Protein AF-A0A7J5Z3W9-F1 (afdb_monomer_lite)

Organism: Dissostichus mawsoni (NCBI:txid36200)

InterPro domains:
  IPR036691 Endonuclease/exonuclease/phosphatase superfamily [G3DSA:3.60.10.10] (17-95)
  IPR036691 Endonuclease/exonuclease/phosphatase superfamily [SSF56219] (17-79)

Radius of gyration: 14.79 Å; chains: 1; bounding box: 31×42×40 Å

Foldseek 3Di:
DDDDDDLQSQLPDDDAFEAEEECLACLVCLVVVLVSCVSNVHQKYKYWNNLDAPPDDVVSNDHPQWDWDKDWDDDDDDPPNSDDTIIIMTGGPPPDDDDD

pLDDT: mean 75.98, std 14.86, range [39.53, 89.81]

Secondary structure (DSSP, 8-state):
---PPPHHHHHT-SS--EEEEE-SSSGGGHHHHHHHHHHH--SEEEEE-----TT--TTTT--TTEEEEEE---S---TTT----PEEEEEETTSS----

Structure (mmCIF, N/CA/C/O backbone):
data_AF-A0A7J5Z3W9-F1
#
_entry.id   AF-A0A7J5Z3W9-F1
#
loop_
_atom_site.group_PDB
_atom_site.id
_atom_site.type_symbol
_atom_site.label_atom_id
_atom_site.label_alt_id
_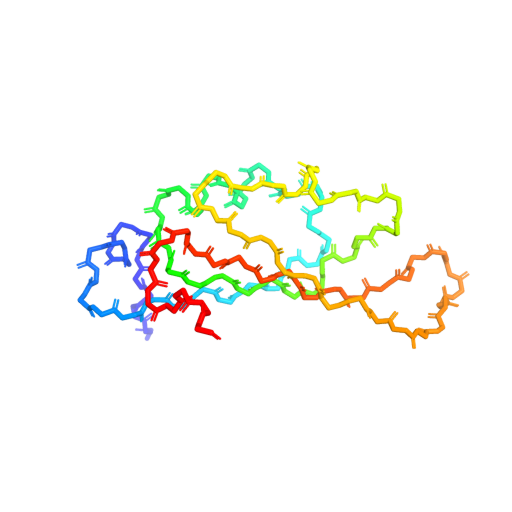atom_site.label_comp_id
_atom_site.label_asym_id
_atom_site.label_entity_id
_atom_site.label_seq_id
_atom_site.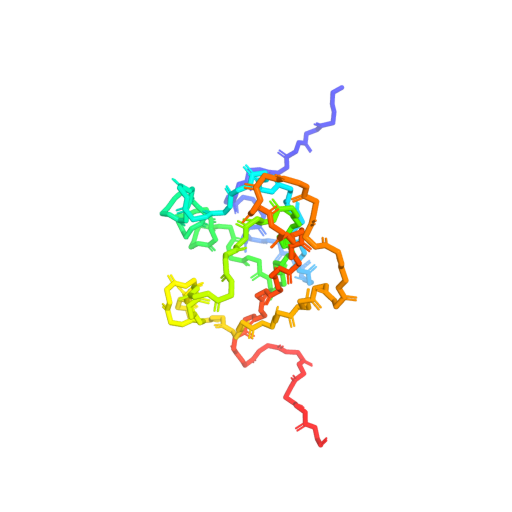pdbx_PDB_ins_code
_atom_site.Cartn_x
_atom_site.Cartn_y
_atom_site.Cartn_z
_atom_site.occupancy
_atom_site.B_iso_or_equiv
_atom_site.auth_seq_id
_atom_site.auth_comp_id
_atom_site.auth_asym_id
_atom_site.auth_atom_id
_atom_site.pdbx_PDB_model_num
ATOM 1 N N . MET A 1 1 ? -12.282 25.669 5.675 1.00 43.56 1 MET A N 1
ATOM 2 C CA . MET A 1 1 ? -11.306 24.562 5.759 1.00 43.56 1 MET A CA 1
ATOM 3 C C . MET A 1 1 ? -12.091 23.338 6.193 1.00 43.56 1 MET A C 1
ATOM 5 O O . MET A 1 1 ? -12.701 23.397 7.251 1.00 43.56 1 MET A O 1
ATOM 9 N N . HIS A 1 2 ? -12.201 22.304 5.362 1.00 61.59 2 HIS A N 1
ATOM 10 C CA . HIS A 1 2 ? -12.876 21.071 5.776 1.00 61.59 2 HIS A CA 1
ATOM 11 C C . HIS A 1 2 ? -11.914 20.274 6.663 1.00 61.59 2 HIS A C 1
ATOM 13 O O . HIS A 1 2 ? -10.769 20.062 6.265 1.00 61.59 2 HIS A O 1
ATOM 19 N N . HIS A 1 3 ? -12.352 19.891 7.866 1.00 78.75 3 HIS A N 1
ATOM 20 C CA . HIS A 1 3 ? -11.591 18.997 8.744 1.00 78.75 3 HIS A CA 1
ATOM 21 C C . HIS A 1 3 ? -11.473 17.641 8.056 1.00 78.75 3 HIS A C 1
ATOM 23 O O . HIS A 1 3 ? -12.483 16.978 7.819 1.00 78.75 3 HIS A O 1
ATOM 29 N N . LEU A 1 4 ? -10.254 17.263 7.683 1.00 73.38 4 LEU A N 1
ATOM 30 C CA . LEU A 1 4 ? -9.979 15.914 7.213 1.00 73.38 4 LEU A CA 1
ATOM 31 C C . LEU A 1 4 ? -9.733 15.039 8.443 1.00 73.38 4 LEU A C 1
ATOM 33 O O . LEU A 1 4 ? -8.919 15.424 9.285 1.00 73.38 4 LEU A O 1
ATOM 37 N N . PRO A 1 5 ? -10.404 13.881 8.555 1.00 79.56 5 PRO A N 1
ATOM 38 C CA . PRO A 1 5 ? -10.187 12.991 9.680 1.00 79.56 5 PRO A CA 1
ATOM 39 C C . PRO A 1 5 ? -8.732 12.526 9.690 1.00 79.56 5 PRO A C 1
ATOM 41 O O . PRO A 1 5 ? -8.175 12.116 8.667 1.00 79.56 5 PRO A O 1
ATOM 44 N N . THR A 1 6 ? -8.116 12.572 10.864 1.00 85.69 6 THR A N 1
ATOM 45 C CA . THR A 1 6 ? -6.827 11.931 11.108 1.00 85.69 6 THR A CA 1
ATOM 46 C C . THR A 1 6 ? -6.951 10.413 10.921 1.00 85.69 6 THR A C 1
ATOM 48 O O . THR A 1 6 ? -8.049 9.857 11.020 1.00 85.69 6 THR A O 1
ATOM 51 N N . PRO A 1 7 ? -5.839 9.690 10.703 1.00 83.00 7 PRO A N 1
ATOM 52 C CA . PRO A 1 7 ? -5.864 8.230 10.599 1.00 83.00 7 PRO A CA 1
ATOM 53 C C . PRO A 1 7 ? -6.560 7.531 11.779 1.00 83.00 7 PRO A C 1
ATOM 55 O O . PRO A 1 7 ? -7.273 6.550 11.582 1.00 83.00 7 PRO A O 1
ATOM 58 N N . ASN A 1 8 ? -6.404 8.056 12.997 1.00 83.31 8 ASN A N 1
ATOM 59 C CA . ASN A 1 8 ? -7.061 7.513 14.186 1.00 83.31 8 ASN A CA 1
ATOM 60 C C . ASN A 1 8 ? -8.571 7.776 14.200 1.00 83.31 8 ASN A C 1
ATOM 62 O O . ASN A 1 8 ? -9.344 6.884 14.533 1.00 83.31 8 ASN A O 1
ATOM 66 N N . GLU A 1 9 ? -9.010 8.975 13.818 1.00 84.62 9 GLU A N 1
ATOM 67 C CA . GLU A 1 9 ? -10.444 9.266 13.691 1.00 84.62 9 GLU A CA 1
ATOM 68 C C . GLU A 1 9 ? -11.078 8.406 12.592 1.00 84.62 9 GLU A C 1
ATOM 70 O O . GLU A 1 9 ? -12.192 7.908 12.749 1.00 84.62 9 GLU A O 1
ATOM 75 N N . PHE A 1 10 ? -10.343 8.166 11.503 1.00 85.19 10 PHE A N 1
ATOM 76 C CA . PHE A 1 10 ? -10.791 7.307 10.416 1.00 85.19 10 PHE A CA 1
ATOM 77 C C . PHE A 1 10 ? -10.901 5.836 10.840 1.00 85.19 10 PHE A C 1
ATOM 79 O O . PHE A 1 10 ? -11.821 5.151 10.396 1.00 85.19 10 PHE A O 1
ATOM 86 N N . SER A 1 11 ? -10.014 5.330 11.700 1.00 84.88 11 SER A N 1
ATOM 87 C CA . SER A 1 11 ? -10.064 3.929 12.144 1.00 84.88 11 SER A CA 1
ATOM 88 C C . SER A 1 11 ? -11.223 3.634 13.102 1.00 84.88 11 SER A C 1
ATOM 90 O O . SER A 1 11 ? -11.727 2.514 13.112 1.00 84.88 11 SER A O 1
ATOM 92 N N . CYS A 1 12 ? -11.696 4.640 13.844 1.00 82.81 12 CYS A N 1
ATOM 93 C CA . CYS A 1 12 ? -12.849 4.543 14.747 1.00 82.81 12 CYS A CA 1
ATOM 94 C C . CYS A 1 12 ? -14.206 4.811 14.068 1.00 82.81 12 CYS A C 1
ATOM 96 O O . CYS A 1 12 ? -15.236 4.852 14.747 1.00 82.81 12 CYS A O 1
ATOM 98 N N . ARG A 1 13 ? -14.227 5.028 12.747 1.00 85.56 13 ARG A N 1
ATOM 99 C CA . ARG A 1 13 ? -15.458 5.293 11.989 1.00 85.56 13 ARG A CA 1
ATOM 100 C C . ARG A 1 13 ? -16.483 4.162 12.153 1.00 85.56 13 ARG A C 1
ATOM 102 O O . ARG A 1 13 ? -16.128 2.994 12.298 1.00 85.56 13 ARG A O 1
ATOM 109 N N . GLN A 1 14 ? -17.762 4.504 12.031 1.00 83.44 14 GLN A N 1
ATOM 110 C CA . GLN A 1 14 ? -18.838 3.526 11.875 1.00 83.44 14 GLN A CA 1
ATOM 111 C C . GLN A 1 14 ? -19.103 3.310 10.379 1.00 83.44 14 GLN A C 1
ATOM 113 O O . GLN A 1 14 ? -19.352 4.272 9.654 1.00 83.44 14 GLN A O 1
ATOM 118 N N . GLY A 1 15 ? -19.047 2.058 9.918 1.00 85.12 15 GLY A N 1
ATOM 119 C CA . GLY A 1 15 ? -19.324 1.685 8.526 1.00 85.12 15 GLY A CA 1
ATOM 120 C C . GLY A 1 15 ? -18.088 1.508 7.635 1.00 85.12 15 GLY A C 1
ATOM 121 O O . GLY A 1 15 ? -16.952 1.423 8.102 1.00 85.12 15 GLY A O 1
ATOM 122 N N . LEU A 1 16 ? -18.338 1.413 6.326 1.00 84.94 16 LEU A N 1
ATOM 123 C CA . LEU A 1 16 ? -17.341 1.037 5.324 1.00 84.94 16 LEU A CA 1
ATOM 124 C C . LEU A 1 16 ? -16.373 2.187 5.008 1.00 84.94 16 LEU A C 1
ATOM 126 O O . LEU A 1 16 ?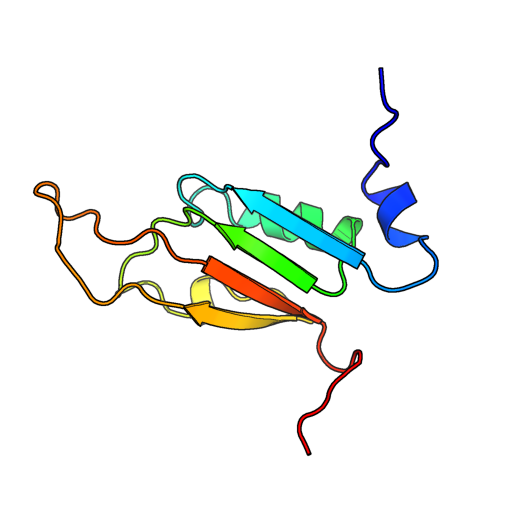 -16.792 3.263 4.586 1.00 84.94 16 LEU A O 1
ATOM 130 N N . GLY A 1 17 ? -15.071 1.952 5.177 1.00 87.50 17 GLY A N 1
ATOM 131 C CA . GLY A 1 17 ? -14.029 2.931 4.868 1.00 87.50 17 GLY A CA 1
ATOM 132 C C . GLY A 1 17 ? -13.269 2.648 3.598 1.00 87.50 17 GLY A C 1
ATOM 133 O O . GLY A 1 17 ? -12.643 1.596 3.455 1.00 87.50 17 GLY A O 1
ATOM 134 N N . PHE A 1 18 ? -13.222 3.670 2.754 1.00 87.44 18 PHE A N 1
ATOM 135 C CA . PHE A 1 18 ? -12.430 3.694 1.540 1.00 87.44 18 PHE A CA 1
ATOM 136 C C . PHE A 1 18 ? -11.292 4.699 1.671 1.00 87.44 18 PHE A C 1
ATOM 138 O O . PHE A 1 18 ? -11.510 5.843 2.070 1.00 87.44 18 PHE A O 1
ATOM 145 N N . LEU A 1 19 ? -10.089 4.282 1.289 1.00 88.44 19 LEU A N 1
ATOM 146 C CA . LEU A 1 19 ? -8.929 5.155 1.175 1.00 88.44 19 LEU A CA 1
ATOM 147 C C . LEU A 1 19 ? -8.419 5.116 -0.262 1.00 88.44 19 LEU A C 1
ATOM 149 O O . LEU A 1 19 ? -7.891 4.099 -0.698 1.00 88.44 19 LEU A O 1
ATOM 153 N N . HIS A 1 20 ? -8.557 6.219 -0.995 1.00 88.44 20 HIS A N 1
ATOM 154 C CA . HIS A 1 20 ? -7.950 6.363 -2.315 1.00 88.44 20 HIS A CA 1
ATOM 155 C C . HIS A 1 20 ? -6.730 7.274 -2.237 1.00 88.44 20 HIS A C 1
ATOM 157 O O . HIS A 1 20 ? -6.802 8.373 -1.688 1.00 88.44 20 HIS A O 1
ATOM 163 N N . VAL A 1 21 ? -5.617 6.829 -2.811 1.00 86.50 21 VAL A N 1
ATOM 164 C CA . VAL A 1 21 ? -4.380 7.601 -2.858 1.00 86.50 21 VAL A CA 1
ATOM 165 C C . VAL A 1 21 ? -3.698 7.456 -4.208 1.00 86.50 21 VAL A C 1
ATOM 167 O O . VAL A 1 21 ? -3.551 6.366 -4.750 1.00 86.50 21 VAL A O 1
ATOM 170 N N . ASN A 1 22 ? -3.247 8.580 -4.741 1.00 88.38 22 ASN A N 1
ATOM 171 C CA . ASN A 1 22 ? -2.386 8.605 -5.907 1.00 88.38 22 ASN A CA 1
ATOM 172 C C . ASN A 1 22 ? -0.929 8.522 -5.430 1.00 88.38 22 ASN A C 1
ATOM 174 O O . ASN A 1 22 ? -0.425 9.452 -4.795 1.00 88.38 22 ASN A O 1
ATOM 178 N N . ALA A 1 23 ? -0.266 7.392 -5.680 1.00 86.31 23 ALA A N 1
ATOM 179 C CA . ALA A 1 23 ? 1.070 7.146 -5.149 1.00 86.31 23 ALA A CA 1
ATOM 180 C C . ALA A 1 23 ? 2.174 7.844 -5.947 1.00 86.31 23 ALA A C 1
ATOM 182 O O . ALA A 1 23 ? 3.194 8.180 -5.347 1.00 86.31 23 ALA A O 1
ATOM 183 N N . ARG A 1 24 ? 2.010 8.061 -7.260 1.00 84.19 24 ARG A N 1
ATOM 184 C CA . ARG A 1 24 ? 3.078 8.496 -8.185 1.00 84.19 24 ARG A CA 1
ATOM 185 C C . ARG A 1 24 ? 4.395 7.757 -7.917 1.00 84.19 24 ARG A C 1
ATOM 187 O O . ARG A 1 24 ? 5.340 8.340 -7.378 1.00 84.19 24 ARG A O 1
ATOM 194 N N . SER A 1 25 ? 4.422 6.466 -8.241 1.00 83.38 25 SER A N 1
ATOM 195 C CA . SER A 1 25 ? 5.426 5.468 -7.825 1.00 83.38 25 SER A CA 1
ATOM 196 C C . SER A 1 25 ? 5.235 4.943 -6.395 1.00 83.38 25 SER A C 1
ATOM 198 O O . SER A 1 25 ? 5.518 5.632 -5.413 1.00 83.38 25 SER A O 1
ATOM 200 N N . LEU A 1 26 ? 4.753 3.699 -6.296 1.00 84.56 26 LEU A N 1
ATOM 201 C CA . LEU A 1 26 ? 4.403 3.006 -5.053 1.00 84.56 26 LEU A CA 1
ATOM 202 C C . LEU A 1 26 ? 5.617 2.384 -4.358 1.00 84.56 26 LEU A C 1
ATOM 204 O O . LEU A 1 26 ? 5.752 2.539 -3.148 1.00 84.56 26 LEU A O 1
ATOM 208 N N . VAL A 1 27 ? 6.500 1.698 -5.097 1.00 85.81 27 VAL A N 1
ATOM 209 C CA . VAL A 1 27 ? 7.612 0.918 -4.507 1.00 85.81 27 VAL A CA 1
ATOM 210 C C . VAL A 1 27 ? 8.470 1.744 -3.538 1.00 85.81 27 VAL A C 1
ATOM 212 O O . VAL A 1 27 ? 8.672 1.285 -2.417 1.00 85.81 27 VAL A O 1
ATOM 215 N N . PRO A 1 28 ? 8.906 2.976 -3.873 1.00 87.88 28 PRO A N 1
ATOM 216 C CA . PRO A 1 28 ? 9.735 3.777 -2.966 1.00 87.88 28 PRO A CA 1
ATOM 217 C C . PRO A 1 28 ? 9.005 4.238 -1.698 1.00 87.88 28 PRO A C 1
ATOM 219 O O . PRO A 1 28 ? 9.633 4.737 -0.773 1.00 87.88 28 PRO A O 1
ATOM 222 N N . LYS A 1 29 ? 7.671 4.143 -1.679 1.00 88.19 29 LYS A N 1
ATOM 223 C CA . LYS A 1 29 ? 6.802 4.668 -0.617 1.00 88.19 29 LYS A CA 1
ATOM 224 C C . LYS A 1 29 ? 6.097 3.558 0.154 1.00 88.19 29 LYS A C 1
ATOM 226 O O . LYS A 1 29 ? 5.279 3.855 1.022 1.00 88.19 29 LYS A O 1
ATOM 231 N N . LEU A 1 30 ? 6.378 2.295 -0.164 1.00 88.06 30 LEU A N 1
ATOM 232 C CA . LEU A 1 30 ? 5.606 1.163 0.331 1.00 88.06 30 LEU A CA 1
ATOM 233 C C . LEU A 1 30 ? 5.595 1.099 1.864 1.00 88.06 30 LEU A C 1
ATOM 235 O O . LEU A 1 30 ? 4.534 0.901 2.446 1.00 88.06 30 LEU A O 1
ATOM 239 N N . ASP A 1 31 ? 6.729 1.350 2.518 1.00 89.50 31 ASP A N 1
ATOM 240 C CA . ASP A 1 31 ? 6.830 1.324 3.985 1.00 89.50 31 ASP A CA 1
ATOM 241 C C . ASP A 1 31 ? 5.971 2.405 4.651 1.00 89.50 31 ASP A C 1
ATOM 243 O O . ASP A 1 31 ? 5.307 2.164 5.666 1.00 89.50 31 ASP A O 1
ATOM 247 N N . VAL A 1 32 ? 5.914 3.590 4.036 1.00 89.38 32 VAL A N 1
ATOM 248 C CA . VAL A 1 32 ? 5.053 4.683 4.499 1.00 89.38 32 VAL A CA 1
ATOM 249 C C . VAL A 1 32 ? 3.588 4.288 4.335 1.00 89.38 32 VAL A C 1
ATOM 251 O O . VAL A 1 32 ? 2.810 4.426 5.276 1.00 89.38 32 VAL A O 1
ATOM 254 N N . PHE A 1 33 ? 3.212 3.732 3.181 1.00 88.50 33 PHE A N 1
ATOM 255 C CA . PHE A 1 33 ? 1.847 3.262 2.937 1.00 88.50 33 PHE A CA 1
ATOM 256 C C . PHE A 1 33 ? 1.426 2.158 3.909 1.00 88.50 33 PHE A C 1
ATOM 258 O O . PHE A 1 33 ? 0.349 2.252 4.495 1.00 88.50 33 PHE A O 1
ATOM 265 N N . LYS A 1 34 ? 2.288 1.164 4.154 1.00 88.38 34 LYS A N 1
ATOM 266 C CA . LYS A 1 34 ? 2.048 0.102 5.143 1.00 88.38 34 LYS A CA 1
ATOM 267 C C . LYS A 1 34 ? 1.784 0.687 6.525 1.00 88.38 34 LYS A C 1
ATOM 269 O O . LYS A 1 34 ? 0.774 0.361 7.141 1.00 88.38 34 LYS A O 1
ATOM 274 N N . THR A 1 35 ? 2.633 1.611 6.973 1.00 89.81 35 THR A N 1
ATOM 275 C CA . THR A 1 35 ? 2.459 2.295 8.263 1.00 89.81 35 THR A CA 1
ATOM 276 C C . THR A 1 35 ? 1.115 3.021 8.336 1.00 89.81 35 THR A C 1
ATOM 278 O O . THR A 1 35 ? 0.376 2.876 9.308 1.00 89.81 35 THR A O 1
ATOM 281 N N . TRP A 1 36 ? 0.746 3.754 7.285 1.00 88.44 36 TRP A N 1
ATOM 282 C CA . TRP A 1 36 ? -0.536 4.455 7.226 1.00 88.44 36 TRP A CA 1
ATOM 283 C C . TRP A 1 36 ? -1.732 3.503 7.259 1.00 88.44 36 TRP A C 1
ATOM 285 O O . TRP A 1 36 ? -2.697 3.767 7.974 1.00 88.44 36 TRP A O 1
ATOM 295 N N . PHE A 1 37 ? -1.683 2.387 6.532 1.00 87.88 37 PHE A N 1
ATOM 296 C CA . PHE A 1 37 ? -2.792 1.431 6.487 1.00 87.88 37 PHE A CA 1
ATOM 297 C C . PHE A 1 37 ? -2.943 0.653 7.796 1.00 87.88 37 PHE A C 1
ATOM 299 O O . PHE A 1 37 ? -4.070 0.339 8.183 1.00 87.88 37 PHE A O 1
ATOM 306 N N . LEU A 1 38 ? -1.842 0.407 8.515 1.00 86.50 38 LEU A N 1
ATOM 307 C CA . LEU A 1 38 ? -1.864 -0.179 9.858 1.00 86.50 38 LEU A CA 1
ATOM 308 C C . LEU A 1 38 ? -2.587 0.722 10.870 1.00 86.50 38 LEU A C 1
ATOM 310 O O . LEU A 1 38 ? -3.324 0.218 11.720 1.00 86.50 38 LEU A O 1
ATOM 314 N N . VAL A 1 39 ? -2.409 2.044 10.766 1.00 88.31 39 VAL A N 1
ATOM 315 C CA . VAL A 1 39 ? -3.054 3.016 11.666 1.00 88.31 39 VAL A CA 1
ATOM 316 C C . VAL A 1 39 ? -4.497 3.294 11.242 1.00 88.31 39 VAL A C 1
ATOM 318 O O . VAL A 1 39 ? -5.412 3.170 12.054 1.00 88.31 39 VAL A O 1
ATOM 321 N N . ALA A 1 40 ? -4.719 3.637 9.970 1.00 88.19 40 ALA A N 1
ATOM 322 C CA . ALA A 1 40 ? -6.027 4.046 9.462 1.00 88.19 40 ALA A CA 1
ATOM 323 C C . ALA A 1 40 ? -7.025 2.881 9.347 1.00 88.19 40 ALA A C 1
ATOM 325 O O . ALA A 1 40 ? -8.235 3.094 9.420 1.00 88.19 40 ALA A O 1
ATOM 326 N N . LYS A 1 41 ? -6.540 1.645 9.165 1.00 88.44 41 LYS A N 1
ATOM 327 C CA . LYS A 1 41 ? -7.362 0.430 9.006 1.00 88.44 41 LYS A CA 1
ATOM 328 C C . LYS A 1 41 ? -8.556 0.620 8.043 1.00 88.44 41 LYS A C 1
ATOM 330 O O . LYS A 1 41 ? -9.713 0.406 8.432 1.00 88.44 41 LYS A O 1
ATOM 335 N N . PRO A 1 42 ? -8.323 1.091 6.805 1.00 89.12 42 PRO A N 1
ATOM 336 C CA . PRO A 1 42 ? -9.359 1.101 5.775 1.00 89.12 42 PRO A CA 1
ATOM 337 C C . PRO A 1 42 ? -9.876 -0.316 5.506 1.00 89.12 42 PRO A C 1
ATOM 339 O O . PRO A 1 42 ? -9.157 -1.294 5.667 1.00 89.12 42 PRO A O 1
ATOM 342 N N . ASP A 1 43 ? -11.131 -0.450 5.093 1.00 89.44 43 ASP A N 1
ATOM 343 C CA . ASP A 1 43 ? -11.624 -1.749 4.619 1.00 89.44 43 ASP A CA 1
ATOM 344 C C . ASP A 1 43 ? -11.156 -1.995 3.182 1.00 89.44 43 ASP A C 1
ATOM 346 O O . ASP A 1 43 ? -10.814 -3.119 2.808 1.00 89.44 43 ASP A O 1
ATOM 350 N N . ILE A 1 44 ? -11.133 -0.920 2.386 1.00 88.94 44 ILE A N 1
ATOM 351 C CA . ILE A 1 44 ? -10.726 -0.919 0.986 1.00 88.94 44 ILE A CA 1
ATOM 352 C C . ILE A 1 44 ? -9.740 0.226 0.757 1.00 88.94 44 ILE A C 1
ATOM 354 O O . ILE A 1 44 ? -10.036 1.392 1.025 1.00 88.94 44 ILE A O 1
ATOM 358 N N . VAL A 1 45 ? -8.573 -0.102 0.215 1.00 89.38 45 VAL A N 1
ATOM 359 C CA . VAL A 1 45 ? -7.597 0.869 -0.276 1.00 89.38 45 VAL A CA 1
ATOM 360 C C . VAL A 1 45 ? -7.544 0.788 -1.784 1.00 89.38 45 VAL A C 1
ATOM 362 O O . VAL A 1 45 ? -7.460 -0.299 -2.346 1.00 89.38 45 VAL A O 1
ATOM 365 N N . VAL A 1 46 ? -7.526 1.940 -2.434 1.00 89.44 46 VAL A N 1
ATOM 366 C CA . VAL A 1 46 ? -7.269 2.075 -3.860 1.00 89.44 46 VAL A CA 1
ATOM 367 C C . VAL A 1 46 ? -6.022 2.926 -4.023 1.00 89.44 46 VAL A C 1
ATOM 369 O O . VAL A 1 46 ? -5.972 4.063 -3.559 1.00 89.44 46 VAL A O 1
ATOM 372 N N . VAL A 1 47 ? -4.999 2.388 -4.671 1.00 87.44 47 VAL A N 1
ATOM 373 C CA . VAL A 1 47 ? -3.762 3.113 -4.954 1.00 87.44 47 VAL A CA 1
ATOM 374 C 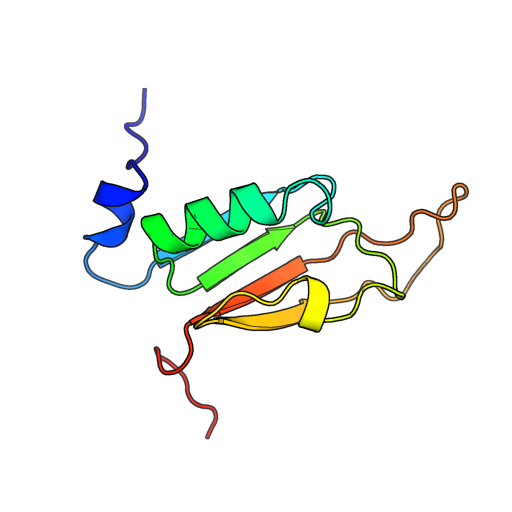C . VAL A 1 47 ? -3.623 3.269 -6.453 1.00 87.44 47 VAL A C 1
ATOM 376 O O . VAL A 1 47 ? -3.475 2.263 -7.133 1.00 87.44 47 VAL A O 1
ATOM 379 N N . SER A 1 48 ? -3.635 4.499 -6.956 1.00 84.75 48 SER A N 1
ATOM 380 C CA . SER A 1 48 ? -3.462 4.820 -8.377 1.00 84.75 48 SER A CA 1
ATOM 381 C C . SER A 1 48 ? -2.050 5.330 -8.690 1.00 84.75 48 SER A C 1
ATOM 383 O O . SER A 1 48 ? -1.282 5.675 -7.788 1.00 84.75 48 SER A O 1
ATOM 385 N N . GLU A 1 49 ? -1.682 5.339 -9.977 1.00 83.12 49 GLU A N 1
ATOM 386 C CA . GLU A 1 49 ? -0.362 5.774 -10.480 1.00 83.12 49 GLU A CA 1
ATOM 387 C C . GLU A 1 49 ? 0.823 5.118 -9.746 1.00 83.12 49 GLU A C 1
ATOM 389 O O . GLU A 1 49 ? 1.831 5.744 -9.413 1.00 83.12 49 GLU A O 1
ATOM 394 N N . THR A 1 50 ? 0.709 3.819 -9.474 1.00 77.44 50 THR A N 1
ATOM 395 C CA . THR A 1 50 ? 1.715 3.075 -8.700 1.00 77.44 50 THR A CA 1
ATOM 396 C C . THR A 1 50 ? 3.037 2.867 -9.441 1.00 77.44 50 THR A C 1
ATOM 398 O O . THR A 1 50 ? 4.044 2.604 -8.788 1.00 77.44 50 THR A O 1
ATOM 401 N N . TRP A 1 51 ? 3.043 2.965 -10.776 1.00 79.44 51 TRP A N 1
ATOM 402 C CA . TRP A 1 51 ? 4.222 2.800 -11.642 1.00 79.44 51 TRP A CA 1
ATOM 403 C C . TRP A 1 51 ? 5.048 1.541 -11.321 1.00 79.44 51 TRP A C 1
ATOM 405 O O . TRP A 1 51 ? 6.279 1.566 -11.320 1.00 79.44 51 TRP A O 1
ATOM 415 N N . LEU A 1 52 ? 4.370 0.438 -10.992 1.00 75.25 52 LEU A N 1
ATOM 416 C CA . LEU A 1 52 ? 5.012 -0.857 -10.777 1.00 75.25 52 LEU A CA 1
ATOM 417 C C . LEU A 1 52 ? 5.701 -1.344 -12.063 1.00 75.25 52 LEU A C 1
ATOM 419 O O . LEU A 1 52 ? 5.410 -0.928 -13.177 1.00 75.25 52 LEU A O 1
ATOM 423 N N . LYS A 1 53 ? 6.665 -2.243 -11.936 1.00 77.12 53 LYS A N 1
ATOM 424 C CA . LYS A 1 53 ? 7.197 -2.943 -13.111 1.00 77.12 53 LYS A CA 1
ATOM 425 C C . LYS A 1 53 ? 6.525 -4.308 -13.185 1.00 77.12 53 LYS A C 1
ATOM 427 O O . LYS A 1 53 ? 6.193 -4.847 -12.130 1.00 77.12 53 LYS A O 1
ATOM 432 N N . PRO A 1 54 ? 6.384 -4.916 -14.375 1.00 73.62 54 PRO A N 1
ATOM 433 C CA . PRO A 1 54 ? 5.915 -6.298 -14.484 1.00 73.62 54 PRO A CA 1
ATOM 434 C C . PRO A 1 54 ? 6.737 -7.286 -13.637 1.00 73.62 54 PRO A C 1
ATOM 436 O O . PRO A 1 54 ? 6.217 -8.306 -13.205 1.00 73.62 54 PRO A O 1
ATOM 439 N N . SER A 1 55 ? 8.006 -6.963 -13.359 1.00 79.69 55 SER A N 1
ATOM 440 C CA . SER A 1 55 ? 8.894 -7.740 -12.489 1.00 79.69 55 SER A CA 1
ATOM 441 C C . SER A 1 55 ? 8.590 -7.625 -10.991 1.00 79.69 55 SER A C 1
ATOM 443 O O . SER A 1 55 ? 9.136 -8.396 -10.207 1.00 79.69 55 SER A O 1
ATOM 445 N N . VAL A 1 56 ? 7.771 -6.658 -10.564 1.00 81.44 56 VAL A N 1
ATOM 446 C CA . VAL A 1 56 ? 7.360 -6.525 -9.163 1.00 81.44 56 VAL A CA 1
ATOM 447 C C . VAL A 1 56 ? 6.213 -7.495 -8.906 1.00 81.44 56 VAL A C 1
ATOM 449 O O . VAL A 1 56 ? 5.133 -7.371 -9.488 1.00 81.44 56 VAL A O 1
ATOM 452 N N . THR A 1 57 ? 6.462 -8.472 -8.039 1.00 82.75 57 THR A N 1
ATOM 453 C CA . THR A 1 57 ? 5.477 -9.484 -7.652 1.00 82.75 57 THR A CA 1
ATOM 454 C C . THR A 1 57 ? 4.547 -8.966 -6.562 1.00 82.75 57 THR A C 1
ATOM 456 O O . THR A 1 57 ? 4.873 -8.036 -5.821 1.00 82.75 57 THR A O 1
ATOM 459 N N . ASP A 1 58 ? 3.395 -9.614 -6.419 1.00 81.75 58 ASP A N 1
ATOM 460 C CA . ASP A 1 58 ? 2.397 -9.245 -5.410 1.00 81.75 58 ASP A CA 1
ATOM 461 C C . ASP A 1 58 ? 2.919 -9.447 -3.986 1.00 81.75 58 ASP A C 1
ATOM 463 O O . ASP A 1 58 ? 2.535 -8.722 -3.074 1.00 81.75 58 ASP A O 1
ATOM 467 N N . THR A 1 59 ? 3.881 -10.357 -3.809 1.00 84.81 59 THR A N 1
ATOM 468 C CA . THR A 1 59 ? 4.617 -10.547 -2.555 1.00 84.81 59 THR A CA 1
ATOM 469 C C . THR A 1 59 ? 5.368 -9.287 -2.128 1.00 84.81 59 THR A C 1
ATOM 471 O O . THR A 1 59 ? 5.397 -8.969 -0.943 1.00 84.81 59 THR A O 1
ATOM 474 N N . VAL A 1 60 ? 5.953 -8.538 -3.073 1.00 85.00 60 VAL A N 1
ATOM 475 C CA . VAL A 1 60 ? 6.694 -7.303 -2.757 1.00 85.00 60 VAL A CA 1
ATOM 476 C C . VAL A 1 60 ? 5.750 -6.239 -2.210 1.00 85.00 60 VAL A C 1
ATOM 478 O O . VAL A 1 60 ? 6.081 -5.560 -1.244 1.00 85.00 60 VAL A O 1
ATOM 481 N N . ILE A 1 61 ? 4.565 -6.114 -2.805 1.00 85.00 61 ILE A N 1
ATOM 482 C CA . ILE A 1 61 ? 3.556 -5.122 -2.417 1.00 85.00 61 ILE A CA 1
ATOM 483 C C . ILE A 1 61 ? 2.548 -5.661 -1.394 1.00 85.00 61 ILE A C 1
ATOM 485 O O . ILE A 1 61 ? 1.552 -4.995 -1.128 1.00 85.00 61 ILE A O 1
ATOM 489 N N . HIS A 1 62 ? 2.796 -6.838 -0.814 1.00 86.75 62 HIS A N 1
ATOM 490 C CA . HIS A 1 62 ? 1.903 -7.462 0.155 1.00 86.75 62 HIS A CA 1
ATOM 491 C C . HIS A 1 62 ? 1.751 -6.606 1.416 1.00 86.75 62 HIS A C 1
ATOM 493 O O . HIS A 1 62 ? 2.721 -6.014 1.907 1.00 86.75 62 HIS A O 1
ATOM 499 N N . ILE A 1 63 ? 0.526 -6.565 1.940 1.00 85.88 63 ILE A N 1
ATOM 500 C CA . ILE A 1 63 ? 0.165 -5.864 3.171 1.00 85.88 63 ILE A CA 1
ATOM 501 C C . ILE A 1 63 ? -0.655 -6.817 4.029 1.00 85.88 63 ILE A C 1
ATOM 503 O O . ILE A 1 63 ? -1.700 -7.304 3.594 1.00 85.88 63 ILE A O 1
ATOM 507 N N . ASP A 1 64 ? -0.188 -7.047 5.251 1.00 85.50 64 ASP A N 1
ATOM 508 C CA . ASP A 1 64 ? -0.802 -7.993 6.174 1.00 85.50 64 ASP A CA 1
ATOM 509 C C . ASP A 1 64 ? -2.271 -7.649 6.431 1.00 85.50 64 ASP A C 1
ATOM 511 O O . ASP A 1 64 ? -2.640 -6.503 6.707 1.00 85.50 64 ASP A O 1
ATOM 515 N N . GLY A 1 65 ? -3.124 -8.667 6.339 1.00 85.75 65 GLY A N 1
ATOM 516 C CA . GLY A 1 65 ? -4.564 -8.516 6.515 1.00 85.75 65 GLY A CA 1
ATOM 517 C C . GLY A 1 65 ? -5.295 -7.941 5.303 1.00 85.75 65 GLY A C 1
ATOM 518 O O . GLY A 1 65 ? -6.497 -7.713 5.418 1.00 85.75 65 GLY A O 1
ATOM 519 N N . TYR A 1 66 ? -4.629 -7.745 4.158 1.00 86.88 66 TYR A N 1
ATOM 520 C CA . TYR A 1 66 ? -5.271 -7.352 2.905 1.00 86.88 66 TYR A CA 1
ATOM 521 C C . TYR A 1 66 ? -4.949 -8.309 1.754 1.00 86.88 66 TYR A C 1
ATOM 523 O O . TYR A 1 66 ? -3.811 -8.723 1.545 1.00 86.88 66 TYR A O 1
ATOM 531 N N . ASN A 1 67 ? -5.964 -8.577 0.942 1.00 86.62 67 ASN A N 1
ATOM 532 C CA . ASN A 1 67 ? -5.825 -9.190 -0.369 1.00 86.62 67 ASN A CA 1
ATOM 533 C C . ASN A 1 67 ? -5.469 -8.115 -1.397 1.00 86.62 67 ASN A C 1
ATOM 535 O O . ASN A 1 67 ? -6.071 -7.038 -1.399 1.00 86.62 67 ASN A O 1
ATOM 539 N N . VAL A 1 68 ? -4.506 -8.418 -2.267 1.00 86.06 68 VAL A N 1
ATOM 540 C CA . VAL A 1 68 ? -4.023 -7.509 -3.311 1.00 86.06 68 VAL A CA 1
ATOM 541 C C . VAL A 1 68 ? -4.692 -7.859 -4.634 1.00 86.06 68 VAL A C 1
ATOM 543 O O . VAL A 1 68 ? -4.584 -8.986 -5.104 1.00 86.06 68 VAL A O 1
ATOM 546 N N . PHE A 1 69 ? -5.336 -6.877 -5.260 1.00 84.19 69 PHE A N 1
ATOM 547 C CA . PHE A 1 69 ? -5.875 -6.992 -6.612 1.00 84.19 69 P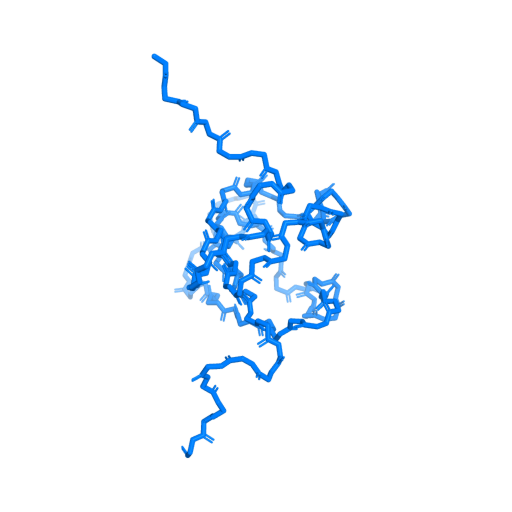HE A CA 1
ATOM 548 C C . PHE A 1 69 ? -5.229 -5.942 -7.506 1.00 84.19 69 PHE A C 1
ATOM 550 O O . PHE A 1 69 ? -5.273 -4.739 -7.223 1.00 84.19 69 PHE A O 1
ATOM 557 N N . ARG A 1 70 ? -4.644 -6.396 -8.613 1.00 80.94 70 ARG A N 1
ATOM 558 C CA . ARG A 1 70 ? -3.985 -5.533 -9.589 1.00 80.94 70 ARG A CA 1
ATOM 559 C C . ARG A 1 70 ? -4.765 -5.474 -10.886 1.00 80.94 70 ARG A C 1
ATOM 561 O O . ARG A 1 70 ? -5.126 -6.499 -11.455 1.00 80.94 70 ARG A O 1
ATOM 568 N N . ALA A 1 71 ? -4.956 -4.256 -11.375 1.00 76.50 71 ALA A N 1
ATOM 569 C CA . ALA A 1 71 ? -5.409 -4.010 -12.734 1.00 76.50 71 ALA A CA 1
ATOM 570 C C . ALA A 1 71 ? -4.229 -3.477 -13.557 1.00 76.50 71 ALA A C 1
ATOM 572 O O . ALA A 1 71 ? -3.959 -2.274 -13.574 1.00 76.50 71 ALA A O 1
ATOM 573 N N . ASP A 1 72 ? -3.508 -4.387 -14.210 1.00 70.19 72 ASP A N 1
ATOM 574 C CA . ASP A 1 72 ? -2.367 -4.052 -15.061 1.00 70.19 72 ASP A CA 1
ATOM 575 C C . ASP A 1 72 ? -2.861 -3.507 -16.416 1.00 70.19 72 ASP A C 1
ATOM 577 O O . ASP A 1 72 ? -3.664 -4.142 -17.109 1.00 70.19 72 ASP A O 1
ATOM 581 N N . ARG A 1 73 ? -2.379 -2.327 -16.833 1.00 66.25 73 ARG A N 1
ATOM 582 C CA . ARG A 1 73 ? -2.733 -1.756 -18.142 1.00 66.25 73 ARG A CA 1
ATOM 583 C C . ARG A 1 73 ? -2.098 -2.587 -19.261 1.00 66.25 73 ARG A C 1
ATOM 585 O O . ARG A 1 73 ? -0.879 -2.679 -19.368 1.00 66.25 73 ARG A O 1
ATOM 592 N N . LYS A 1 74 ? -2.923 -3.146 -20.147 1.00 59.94 74 LYS A N 1
ATOM 593 C CA . LYS A 1 74 ? -2.469 -3.789 -21.388 1.00 59.94 74 LYS A CA 1
ATOM 594 C C . LYS A 1 74 ? -2.263 -2.721 -22.472 1.00 59.94 74 LYS A C 1
ATOM 596 O O . LYS A 1 74 ? -3.178 -2.476 -23.251 1.00 59.94 74 LYS A O 1
ATOM 601 N N . GLY A 1 75 ? -1.111 -2.043 -22.528 1.00 56.16 75 GLY A N 1
ATOM 602 C CA . GLY A 1 75 ? -0.786 -1.220 -23.707 1.00 56.16 75 GLY A CA 1
ATOM 603 C C . GLY A 1 75 ? 0.230 -0.088 -23.534 1.00 56.16 75 GLY A C 1
ATOM 604 O O . GLY A 1 75 ? 0.179 0.640 -22.551 1.00 56.16 75 GLY A O 1
ATOM 605 N N . ARG A 1 76 ? 1.073 0.026 -24.580 1.00 45.34 76 ARG A N 1
ATOM 606 C CA . ARG A 1 76 ? 2.199 0.935 -24.882 1.00 45.34 76 ARG A CA 1
ATOM 607 C C . ARG A 1 76 ? 3.172 1.221 -23.734 1.00 45.34 76 ARG A C 1
ATOM 609 O O . ARG A 1 76 ? 2.906 1.988 -22.819 1.00 45.34 76 ARG A O 1
ATOM 616 N N . ALA A 1 77 ? 4.359 0.633 -23.878 1.00 50.59 77 ALA A N 1
ATOM 617 C CA . ALA A 1 77 ? 5.565 1.189 -23.302 1.00 50.59 77 ALA A CA 1
ATOM 618 C C . ALA A 1 77 ? 5.793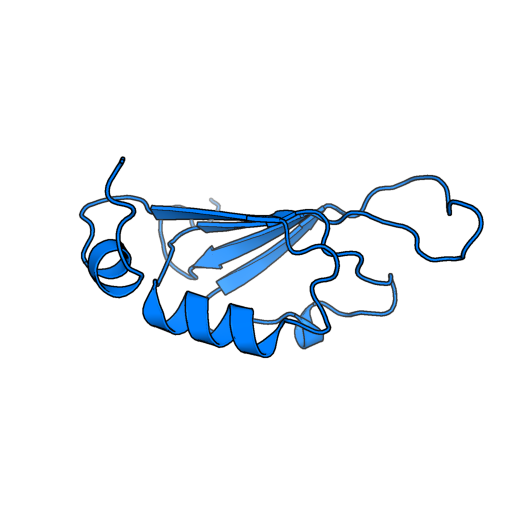 2.564 -23.927 1.00 50.59 77 ALA A C 1
ATOM 620 O O . ALA A 1 77 ? 6.247 2.669 -25.066 1.00 50.59 77 ALA A O 1
ATOM 621 N N . ASP A 1 78 ? 5.407 3.608 -23.205 1.00 48.31 78 ASP A N 1
ATOM 622 C CA . ASP A 1 78 ? 5.871 4.948 -23.520 1.00 48.31 78 ASP A CA 1
ATOM 623 C C . ASP A 1 78 ? 7.404 4.950 -23.357 1.00 48.31 78 ASP A C 1
ATOM 625 O O . ASP A 1 78 ? 7.966 4.199 -22.553 1.00 48.31 78 ASP A O 1
ATOM 629 N N . SER A 1 79 ? 8.071 5.724 -24.206 1.00 48.56 79 SER A N 1
ATOM 630 C CA . SER A 1 79 ? 9.455 5.609 -24.698 1.00 48.56 79 SER A CA 1
ATOM 631 C C . SER A 1 79 ? 10.614 5.552 -23.684 1.00 48.56 79 SER A C 1
ATOM 633 O O . SER A 1 79 ? 11.758 5.463 -24.113 1.00 48.56 79 SER A O 1
ATOM 635 N N . ASP A 1 80 ? 10.346 5.508 -22.380 1.00 52.03 80 ASP A N 1
ATOM 636 C CA . ASP A 1 80 ? 11.354 5.461 -21.308 1.00 52.03 80 ASP A CA 1
ATOM 637 C C . ASP A 1 80 ? 11.370 4.128 -20.529 1.00 52.03 80 ASP A C 1
ATOM 639 O O . ASP A 1 80 ? 11.976 4.018 -19.463 1.00 52.03 80 ASP A O 1
ATOM 643 N N . GLY A 1 81 ? 10.676 3.088 -21.013 1.00 45.66 81 GLY A N 1
ATOM 644 C CA . GLY A 1 81 ? 10.651 1.770 -20.352 1.00 45.66 81 GLY A CA 1
ATOM 645 C C . GLY A 1 81 ? 9.926 1.758 -18.996 1.00 45.66 81 GLY A C 1
ATOM 646 O O . GLY A 1 81 ? 9.999 0.775 -18.256 1.00 45.66 81 GLY A O 1
ATOM 647 N N . MET A 1 82 ? 9.203 2.832 -18.674 1.00 49.12 82 MET A N 1
ATOM 648 C CA . MET A 1 82 ? 8.445 3.005 -17.436 1.00 49.12 82 MET A CA 1
ATOM 649 C C . MET A 1 82 ? 6.944 2.839 -17.714 1.00 49.12 82 MET A C 1
ATOM 651 O O . MET A 1 82 ? 6.145 3.752 -17.529 1.00 49.12 82 MET A O 1
ATOM 655 N N . SER A 1 83 ? 6.540 1.677 -18.229 1.00 39.78 83 SER A N 1
ATOM 656 C CA . SER A 1 83 ? 5.129 1.423 -18.526 1.00 39.78 83 SER A CA 1
ATOM 657 C C . SER A 1 83 ? 4.398 0.919 -17.287 1.00 39.78 83 SER A C 1
ATOM 659 O O . SER A 1 83 ? 4.685 -0.187 -16.824 1.00 39.78 83 SER A O 1
ATOM 661 N N . ASN A 1 84 ? 3.441 1.723 -16.811 1.00 44.88 84 ASN A N 1
ATOM 662 C CA . ASN A 1 84 ? 2.062 1.363 -16.434 1.00 44.88 84 ASN A CA 1
ATOM 663 C C . ASN A 1 84 ? 1.636 2.120 -15.161 1.00 44.88 84 ASN A C 1
ATOM 665 O O . ASN A 1 84 ? 2.201 1.962 -14.085 1.00 44.88 84 ASN A O 1
ATOM 669 N N . ALA A 1 85 ? 0.600 2.950 -15.245 1.00 46.50 85 ALA A N 1
ATOM 670 C CA . ALA A 1 85 ? -0.142 3.337 -14.051 1.00 46.50 85 ALA A CA 1
ATOM 671 C C . ALA A 1 85 ? -0.964 2.112 -13.625 1.00 46.50 85 ALA A C 1
ATOM 673 O O . ALA A 1 85 ? -1.823 1.676 -14.389 1.00 46.50 85 ALA A O 1
ATOM 674 N N . PHE A 1 86 ? -0.679 1.527 -12.460 1.00 59.62 86 PHE A N 1
ATOM 675 C CA . PHE A 1 86 ? -1.492 0.437 -11.922 1.00 59.62 86 PHE A CA 1
ATOM 676 C C . PHE A 1 86 ? -2.401 0.991 -10.853 1.00 59.62 86 PHE A C 1
ATOM 678 O O . PHE A 1 86 ? -2.013 1.889 -10.101 1.00 59.62 86 PHE A O 1
ATOM 685 N N . ASN A 1 87 ? -3.578 0.388 -10.772 1.00 57.84 87 ASN A N 1
ATOM 686 C CA . ASN A 1 87 ? -4.395 0.482 -9.587 1.00 57.84 87 ASN A CA 1
ATOM 687 C C . ASN A 1 87 ? -4.118 -0.757 -8.732 1.00 57.84 87 ASN A C 1
ATOM 689 O O . ASN A 1 87 ? -4.369 -1.878 -9.182 1.00 57.84 87 ASN A O 1
ATOM 693 N N . ALA A 1 88 ? -3.565 -0.562 -7.536 1.00 59.91 88 ALA A N 1
ATOM 694 C CA . ALA A 1 88 ? -3.491 -1.607 -6.524 1.00 59.91 88 ALA A CA 1
ATOM 695 C C . ALA A 1 88 ? -4.678 -1.429 -5.582 1.00 59.91 88 ALA A C 1
ATOM 697 O O . ALA A 1 88 ? -4.814 -0.392 -4.932 1.00 59.91 88 ALA A O 1
ATOM 698 N N . HIS A 1 89 ? -5.549 -2.429 -5.546 1.00 69.81 89 HIS A N 1
ATOM 699 C CA . HIS A 1 89 ? -6.665 -2.459 -4.620 1.00 69.81 89 HIS A CA 1
ATOM 700 C C . HIS A 1 89 ? -6.313 -3.412 -3.490 1.00 69.81 89 HIS A C 1
ATOM 702 O O . HIS A 1 89 ? -5.978 -4.569 -3.734 1.00 69.81 89 HIS A O 1
ATOM 708 N N . PHE A 1 90 ? -6.384 -2.920 -2.261 1.00 70.31 90 PHE A N 1
ATOM 709 C CA . PHE A 1 90 ? -6.198 -3.729 -1.071 1.00 70.31 90 PHE A CA 1
ATOM 710 C C . PHE A 1 90 ? -7.548 -3.874 -0.394 1.00 70.31 90 PHE A C 1
ATOM 712 O O . PHE A 1 90 ? -8.175 -2.874 -0.048 1.00 70.31 90 PHE A O 1
ATOM 719 N N . LYS A 1 91 ? -8.002 -5.109 -0.203 1.00 74.19 91 LYS A N 1
ATOM 720 C CA . LYS A 1 91 ? -9.250 -5.402 0.506 1.00 74.19 91 LYS A CA 1
ATOM 721 C C . LYS A 1 91 ? -8.939 -6.185 1.763 1.00 74.19 91 LYS A C 1
ATOM 723 O O . LYS A 1 91 ? -8.271 -7.212 1.679 1.00 74.19 91 LYS A O 1
ATOM 728 N N . LYS A 1 92 ? -9.435 -5.724 2.906 1.00 78.12 92 LYS A N 1
ATOM 729 C CA . LYS A 1 92 ? -9.225 -6.410 4.179 1.00 78.12 92 LYS A CA 1
ATOM 730 C C . LYS A 1 92 ? -9.752 -7.852 4.116 1.00 78.12 92 LYS A C 1
ATOM 732 O O . LYS A 1 92 ? -10.882 -8.082 3.684 1.00 78.12 92 LYS A O 1
ATOM 737 N N . ALA A 1 93 ? -8.938 -8.817 4.536 1.00 66.94 93 ALA A N 1
ATOM 738 C CA . ALA A 1 93 ? -9.309 -10.228 4.563 1.00 66.94 93 ALA A CA 1
ATOM 739 C C . ALA A 1 93 ? -10.461 -10.462 5.563 1.00 66.94 93 ALA A C 1
ATOM 741 O O . ALA A 1 93 ? -10.405 -9.981 6.696 1.00 66.94 93 ALA A O 1
ATOM 742 N N . GLY A 1 94 ? -11.514 -11.170 5.133 1.00 64.88 94 GLY A N 1
ATOM 743 C CA . GLY A 1 94 ? -12.671 -11.521 5.969 1.00 64.88 94 GLY A CA 1
ATOM 744 C C . GLY A 1 94 ? -13.702 -10.408 6.210 1.00 64.88 94 GLY A C 1
ATOM 745 O O . GLY A 1 94 ? -14.556 -10.564 7.079 1.00 64.88 94 GLY A O 1
ATOM 746 N N . HIS A 1 95 ? -13.649 -9.279 5.484 1.00 59.06 95 HIS A N 1
ATOM 747 C CA . HIS A 1 95 ? -14.662 -8.218 5.582 1.00 59.06 95 HIS A CA 1
ATOM 748 C C . HIS A 1 95 ? -15.479 -8.060 4.276 1.00 59.06 95 HIS A C 1
ATOM 750 O O . HIS A 1 95 ? -14.952 -7.811 3.189 1.00 59.06 95 HIS A O 1
ATOM 756 N N . ILE A 1 96 ? -16.801 -8.176 4.447 1.00 58.06 96 ILE A N 1
ATOM 757 C CA . ILE A 1 96 ? -17.938 -7.761 3.599 1.00 58.06 96 ILE A CA 1
ATOM 758 C C . ILE A 1 96 ? -18.235 -8.565 2.321 1.00 58.06 96 ILE A C 1
ATOM 760 O O . ILE A 1 96 ? -19.409 -8.687 2.001 1.00 58.06 96 ILE A O 1
ATOM 764 N N . PHE A 1 97 ? -17.284 -9.210 1.644 1.00 57.09 97 PHE A N 1
ATOM 765 C CA . PHE A 1 97 ? -17.648 -10.147 0.561 1.00 57.09 97 PHE A CA 1
ATOM 766 C C . PHE A 1 97 ? -16.615 -11.270 0.450 1.00 57.09 97 PHE A C 1
ATOM 768 O O . PHE A 1 97 ? -15.603 -11.080 -0.225 1.00 57.09 97 PHE A O 1
ATOM 775 N N . ASP A 1 98 ? -16.835 -12.400 1.117 1.00 48.28 98 ASP A N 1
ATOM 776 C CA . ASP A 1 98 ? -16.268 -13.659 0.629 1.00 48.28 98 ASP A CA 1
ATOM 777 C C . ASP A 1 98 ? -17.103 -14.044 -0.598 1.00 48.28 98 ASP A C 1
ATOM 779 O O . ASP A 1 98 ? -18.334 -14.032 -0.537 1.00 48.28 98 ASP A O 1
ATOM 783 N N . GLU A 1 99 ? -16.444 -14.233 -1.740 1.00 47.47 99 GLU A N 1
ATOM 784 C CA . GLU A 1 99 ? -17.101 -14.642 -2.985 1.00 47.47 99 GLU A CA 1
ATOM 785 C C . GLU A 1 99 ? -17.880 -15.946 -2.738 1.00 47.47 99 GLU A C 1
ATOM 787 O O . GLU A 1 99 ? -17.318 -16.913 -2.219 1.00 47.47 99 GLU A O 1
ATOM 792 N N . GLN A 1 100 ? -19.179 -15.940 -3.063 1.00 39.53 100 GLN A N 1
ATOM 793 C CA . GLN A 1 100 ? -19.938 -17.168 -3.315 1.00 39.53 100 GLN A CA 1
ATOM 794 C C . GLN A 1 100 ? -19.605 -17.710 -4.700 1.00 39.53 100 GLN A C 1
ATOM 796 O O . GLN A 1 100 ? -19.431 -16.875 -5.619 1.00 39.53 100 GLN A O 1
#

Sequence (100 aa):
MHHLPTPNEFSCRQGLGFLHVNARSLVPKLDVFKTWFLVAKPDIVVVSETWLKPSVTDTVIHIDGYNVFRADRKGRADSDGMSNAFNAHFKKAGHIFDEQ